Protein AF-B4WVN0-F1 (afdb_monomer)

Solvent-accessible surface area (backbone atoms only — not comparable to full-atom values): 3670 Å² total; per-residue (Å²): 131,85,78,77,86,48,91,97,54,53,86,90,47,102,56,75,90,71,98,79,88,83,91,72,55,70,73,58,49,52,54,45,46,55,51,15,57,76,73,73,47,52,56,68,54,46,52,50,38,57,74,69,73,104

pLDDT: mean 82.14, std 15.87, range [39.22, 97.88]

Sequence (54 aa):
MADKRVKGKPVNWSELKKPRTVTLTDTAWDKLAAIAEKIGISRSEWLERRVRDE

Mean predicted aligned error: 6.98 Å

Nearest PDB structures (foldseek):
  3h87-assembly1_C  TM=8.426E-01  e=1.257E+00  Mycobacterium tuberculosis H37Rv

Secondary structure (DSSP, 8-state):
------TTS-SSSSS----------HHHHHHHHHHHHHTT--HHHHHHHHHTT-

Foldseek 3Di:
DQPDDDPPCDRPDRDDDDDDDDDDDPVVVVVLVVVCVVVVHDSVVSV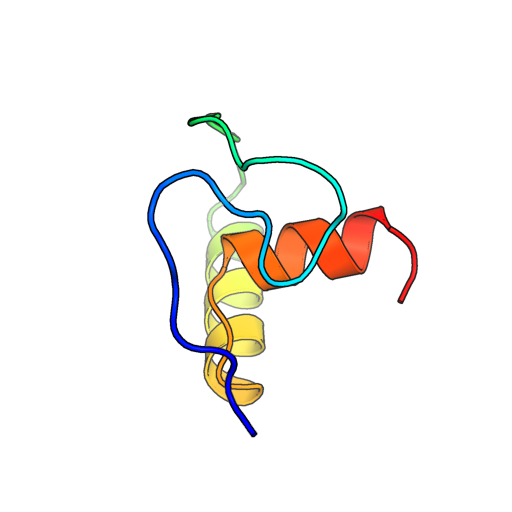VCVVVPD

Structure (mmCIF, N/CA/C/O backbone):
data_AF-B4WVN0-F1
#
_entry.id   AF-B4WVN0-F1
#
loop_
_atom_site.group_PDB
_atom_site.id
_atom_site.type_symbol
_atom_site.label_atom_id
_atom_site.label_alt_id
_atom_site.label_comp_id
_atom_site.label_asym_id
_atom_site.label_entity_id
_atom_site.label_seq_id
_atom_site.pdbx_PDB_ins_code
_atom_site.Cartn_x
_atom_site.Cartn_y
_atom_site.Cartn_z
_atom_site.occupancy
_atom_site.B_iso_or_equiv
_atom_site.auth_seq_id
_atom_site.auth_comp_id
_atom_site.auth_asym_id
_atom_site.auth_atom_id
_atom_site.pdbx_PDB_model_num
ATOM 1 N N . MET A 1 1 ? 2.013 0.191 -20.693 1.00 39.22 1 MET A N 1
ATOM 2 C CA . MET A 1 1 ? 2.761 -1.082 -20.762 1.00 39.22 1 MET A CA 1
ATOM 3 C C . MET A 1 1 ? 3.410 -1.278 -19.402 1.00 39.22 1 MET A C 1
ATOM 5 O O . MET A 1 1 ? 4.083 -0.362 -18.958 1.00 39.22 1 MET A O 1
ATOM 9 N N . ALA A 1 2 ? 3.103 -2.356 -18.677 1.00 47.84 2 ALA A N 1
ATOM 10 C CA . ALA A 1 2 ? 3.707 -2.598 -17.366 1.00 47.84 2 ALA A CA 1
ATOM 11 C C . ALA A 1 2 ? 5.139 -3.100 -17.583 1.00 47.84 2 ALA A C 1
ATOM 13 O O . ALA A 1 2 ? 5.329 -4.206 -18.092 1.00 47.84 2 ALA A O 1
ATOM 14 N N . ASP A 1 3 ? 6.125 -2.263 -17.266 1.00 54.50 3 ASP A N 1
ATOM 15 C CA . ASP A 1 3 ? 7.535 -2.594 -17.435 1.00 54.50 3 ASP A CA 1
ATOM 16 C C . ASP A 1 3 ? 7.877 -3.860 -16.640 1.00 54.50 3 ASP A C 1
ATOM 18 O O . ASP A 1 3 ? 7.542 -4.015 -15.458 1.00 54.50 3 ASP A O 1
ATOM 22 N N . LYS A 1 4 ? 8.493 -4.823 -17.324 1.00 53.16 4 LYS A N 1
ATOM 23 C CA . LYS A 1 4 ? 8.798 -6.140 -16.769 1.00 53.16 4 LYS A CA 1
ATOM 24 C C . LYS A 1 4 ? 9.805 -5.936 -15.635 1.00 53.16 4 LYS A C 1
ATOM 26 O O . LYS A 1 4 ? 10.899 -5.438 -15.873 1.00 53.16 4 LYS A O 1
ATOM 31 N N . ARG A 1 5 ? 9.456 -6.313 -14.398 1.00 58.56 5 ARG A N 1
ATOM 32 C CA . ARG A 1 5 ? 10.347 -6.183 -13.228 1.00 58.56 5 ARG A CA 1
ATOM 33 C C . ARG A 1 5 ? 11.660 -6.940 -13.465 1.00 58.56 5 ARG A C 1
ATOM 35 O O . ARG A 1 5 ? 11.709 -8.157 -13.309 1.00 58.56 5 ARG A O 1
ATOM 42 N N . VAL A 1 6 ? 12.727 -6.222 -13.817 1.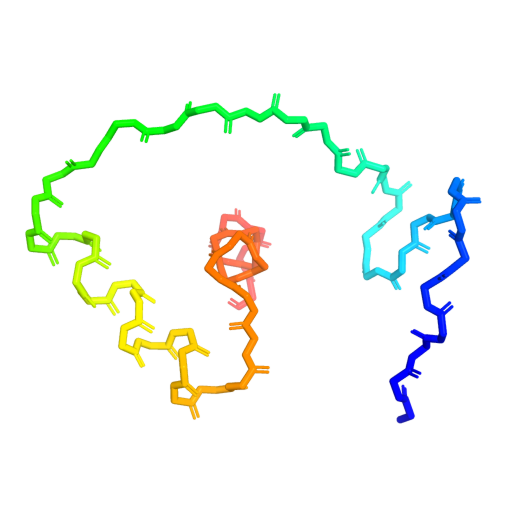00 67.25 6 VAL A N 1
ATOM 43 C CA . VAL A 1 6 ? 14.088 -6.767 -13.907 1.00 67.25 6 VAL A CA 1
ATOM 44 C C . VAL A 1 6 ? 14.757 -6.622 -12.545 1.00 67.25 6 VAL A C 1
ATOM 46 O O . VAL A 1 6 ? 14.831 -5.528 -11.985 1.00 67.25 6 VAL A O 1
ATOM 49 N N . LYS A 1 7 ? 15.251 -7.734 -11.991 1.00 56.62 7 LYS A N 1
ATOM 50 C CA . LYS A 1 7 ? 15.960 -7.744 -10.705 1.00 56.62 7 LYS A CA 1
ATOM 51 C C . LYS A 1 7 ? 17.134 -6.755 -10.751 1.00 56.62 7 LYS A C 1
ATOM 53 O O . LYS A 1 7 ?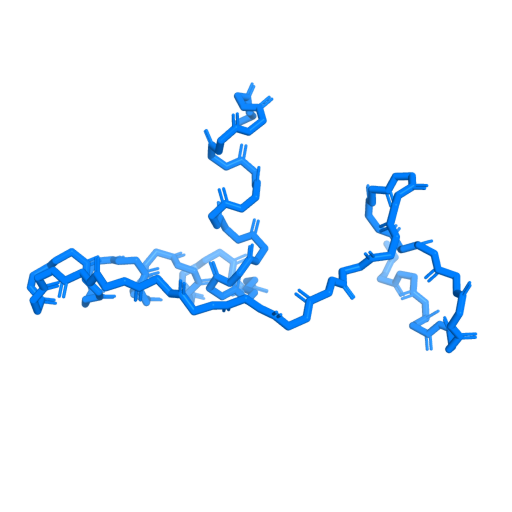 17.987 -6.857 -11.625 1.00 56.62 7 LYS A O 1
ATOM 58 N N . GLY A 1 8 ? 17.171 -5.811 -9.810 1.00 59.38 8 GLY A N 1
ATOM 59 C CA . GLY A 1 8 ? 18.237 -4.807 -9.719 1.00 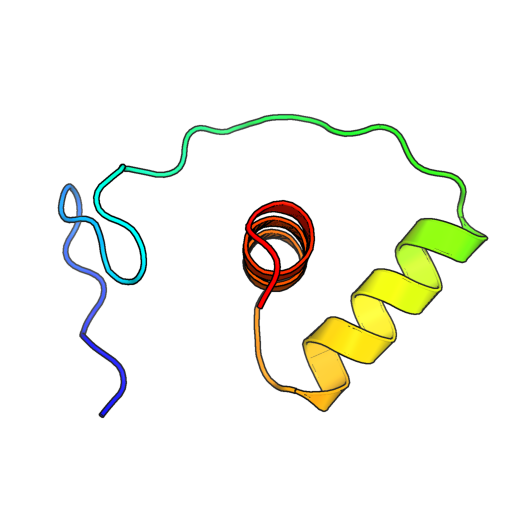59.38 8 GLY A CA 1
ATOM 60 C C . GLY A 1 8 ? 18.049 -3.571 -10.601 1.00 59.38 8 GLY A C 1
ATOM 61 O O . GLY A 1 8 ? 18.917 -2.703 -10.575 1.00 59.38 8 GLY A O 1
ATOM 62 N N . LYS A 1 9 ? 16.926 -3.441 -11.324 1.00 55.56 9 LYS A N 1
ATOM 63 C CA . LYS A 1 9 ? 16.559 -2.188 -11.990 1.00 55.56 9 LYS A CA 1
ATOM 64 C C . LYS A 1 9 ? 15.346 -1.528 -11.328 1.00 55.56 9 LYS A C 1
ATOM 66 O O . LYS A 1 9 ? 14.341 -2.204 -11.090 1.00 55.56 9 LYS A O 1
ATOM 71 N N . PRO A 1 10 ? 15.430 -0.224 -11.028 1.00 60.38 10 PRO A N 1
ATOM 72 C CA . PRO A 1 10 ? 14.258 0.551 -10.670 1.00 60.38 10 PRO A CA 1
ATOM 73 C C . PRO A 1 10 ? 13.220 0.513 -11.799 1.00 60.38 10 PRO A C 1
ATOM 75 O O . PRO A 1 10 ? 13.581 0.644 -12.964 1.00 60.38 10 PRO A O 1
ATOM 78 N N . VAL A 1 11 ? 11.948 0.298 -11.451 1.00 63.91 11 VAL A N 1
ATOM 79 C CA . VAL A 1 11 ? 10.851 0.203 -12.436 1.00 63.91 11 VAL A CA 1
ATOM 80 C C . VAL A 1 11 ? 10.046 1.497 -12.506 1.00 63.91 11 VAL A C 1
ATOM 82 O O . VAL A 1 11 ? 9.785 1.984 -13.596 1.00 63.91 11 VAL A O 1
ATOM 85 N N . ASN A 1 12 ? 9.689 2.066 -11.351 1.00 67.50 12 ASN A N 1
ATOM 86 C CA . ASN A 1 12 ? 8.856 3.274 -11.277 1.00 67.50 12 ASN A CA 1
ATOM 87 C C . ASN A 1 12 ? 9.621 4.508 -10.773 1.00 67.50 12 ASN A C 1
ATOM 89 O O . ASN A 1 12 ? 9.296 5.624 -11.149 1.00 67.50 12 ASN A O 1
ATOM 93 N N . TRP A 1 13 ? 10.648 4.316 -9.944 1.00 73.19 13 TRP A N 1
ATOM 94 C CA . TRP A 1 13 ? 11.404 5.386 -9.279 1.00 73.19 13 TRP A CA 1
ATOM 95 C C . TRP A 1 13 ? 12.880 5.134 -9.473 1.00 73.19 13 TRP A C 1
ATOM 97 O O . TRP A 1 13 ? 13.239 3.974 -9.394 1.00 73.19 13 TRP A O 1
ATOM 107 N N . SER A 1 14 ? 13.734 6.150 -9.621 1.00 74.25 14 SER A N 1
ATOM 108 C CA . SER A 1 14 ? 15.189 6.019 -9.863 1.00 74.25 14 SER A CA 1
ATOM 109 C C . SER A 1 14 ? 15.985 5.230 -8.803 1.00 74.25 14 SER A C 1
ATOM 111 O O . SER A 1 14 ? 17.200 5.084 -8.923 1.00 74.25 14 SER A O 1
ATOM 113 N N . GLU A 1 15 ? 15.323 4.703 -7.773 1.00 80.38 15 GLU A N 1
ATOM 114 C CA . GLU A 1 15 ? 15.906 4.011 -6.632 1.00 80.38 15 GLU A CA 1
ATOM 115 C C . GLU A 1 15 ? 15.312 2.607 -6.455 1.00 80.38 15 GLU A C 1
ATOM 117 O O . GLU A 1 15 ? 14.123 2.356 -6.666 1.00 80.38 15 GLU A O 1
ATOM 122 N N . LEU A 1 16 ? 16.148 1.667 -6.012 1.00 81.94 16 LEU A N 1
ATOM 123 C CA . LEU A 1 16 ? 15.693 0.330 -5.641 1.00 81.94 16 LEU A CA 1
ATOM 124 C C . LEU A 1 16 ? 15.000 0.354 -4.277 1.00 81.94 16 LEU A C 1
ATOM 126 O O . LEU A 1 16 ? 15.570 0.822 -3.288 1.00 81.94 16 LEU A O 1
ATOM 130 N N . LYS A 1 17 ? 13.801 -0.238 -4.204 1.00 83.75 17 LYS A N 1
ATOM 131 C CA . LYS A 1 17 ? 13.077 -0.397 -2.936 1.00 83.75 17 LYS A CA 1
ATOM 132 C C . LYS A 1 17 ? 13.893 -1.262 -1.969 1.00 83.75 17 LYS A C 1
ATOM 134 O O . LYS A 1 17 ? 14.374 -2.336 -2.332 1.00 83.75 17 LYS A O 1
ATOM 139 N N . LYS A 1 18 ? 14.008 -0.810 -0.721 1.00 87.12 18 LYS A N 1
ATOM 140 C CA . LYS A 1 18 ? 14.588 -1.571 0.399 1.00 87.12 18 LYS A CA 1
ATOM 141 C C . LYS A 1 18 ? 13.468 -2.023 1.342 1.00 87.12 18 LYS A C 1
ATOM 143 O O . LYS A 1 18 ? 12.484 -1.295 1.473 1.00 87.12 18 LYS A O 1
ATOM 148 N N . PRO A 1 19 ? 13.591 -3.181 2.016 1.00 87.50 19 PRO A N 1
ATOM 149 C CA . PRO A 1 19 ? 12.605 -3.600 3.006 1.00 87.50 19 PRO A CA 1
ATOM 150 C C . PRO A 1 19 ? 12.614 -2.623 4.187 1.00 87.50 19 PRO A C 1
ATOM 152 O O . PRO A 1 19 ? 13.655 -2.390 4.804 1.00 87.50 19 PRO A O 1
ATOM 155 N N . ARG A 1 20 ? 11.457 -2.025 4.473 1.00 90.62 20 ARG A N 1
ATOM 156 C CA . ARG A 1 20 ? 11.224 -1.099 5.588 1.00 90.62 20 ARG A CA 1
ATOM 157 C C . ARG A 1 20 ? 9.901 -1.456 6.260 1.00 90.62 20 ARG A C 1
ATOM 159 O O . ARG A 1 20 ? 8.971 -1.883 5.579 1.00 90.62 20 ARG A O 1
ATOM 166 N N . THR A 1 21 ? 9.826 -1.254 7.571 1.00 91.12 21 THR A N 1
ATOM 167 C CA . THR A 1 21 ? 8.626 -1.515 8.378 1.00 91.12 21 THR A CA 1
ATOM 168 C C . THR A 1 21 ? 8.000 -0.190 8.794 1.00 91.12 21 THR A C 1
ATOM 170 O O . THR A 1 21 ? 8.720 0.724 9.190 1.00 91.12 21 THR A O 1
ATOM 173 N N . VAL A 1 22 ? 6.672 -0.086 8.708 1.00 89.06 22 VAL A N 1
ATOM 174 C CA . VAL A 1 22 ? 5.900 1.088 9.143 1.00 89.06 22 VAL A CA 1
ATOM 175 C C . VAL A 1 22 ? 4.809 0.617 10.098 1.00 89.06 22 VAL A C 1
ATOM 177 O O . VAL A 1 22 ? 4.082 -0.322 9.778 1.00 89.06 22 VAL A O 1
ATOM 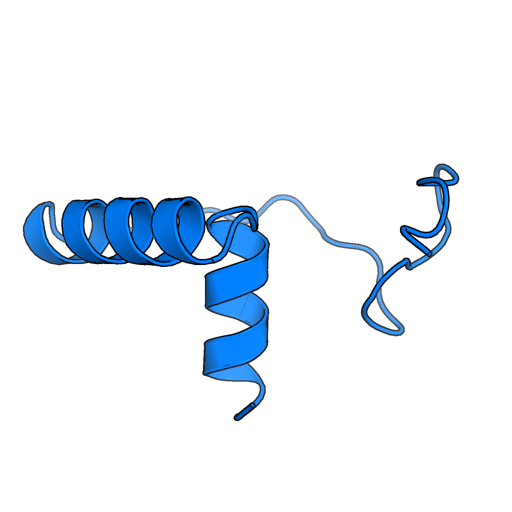180 N N . THR A 1 23 ? 4.695 1.267 11.254 1.00 95.19 23 THR A N 1
ATOM 181 C CA . THR A 1 23 ? 3.625 1.008 12.224 1.00 95.19 23 THR A CA 1
ATOM 182 C C . THR A 1 23 ? 2.467 1.962 11.959 1.00 95.19 23 THR A C 1
ATOM 184 O O . THR A 1 23 ? 2.668 3.173 11.899 1.00 95.19 23 THR A O 1
ATOM 187 N N . LEU A 1 24 ? 1.262 1.421 11.794 1.00 94.19 24 LEU A N 1
ATOM 188 C CA . LEU A 1 24 ? 0.045 2.169 11.476 1.00 94.19 24 LEU A CA 1
ATOM 189 C C . LEU A 1 24 ? -1.094 1.717 12.392 1.00 94.19 24 LEU A C 1
ATOM 191 O O . LEU A 1 24 ? -1.079 0.595 12.897 1.00 94.19 24 LEU A O 1
ATOM 195 N N . THR A 1 25 ? -2.089 2.580 12.589 1.00 97.88 25 THR A N 1
ATOM 196 C CA . THR A 1 25 ? -3.358 2.163 13.195 1.00 97.88 25 THR A CA 1
ATOM 197 C C . THR A 1 25 ? -4.133 1.270 12.229 1.00 97.88 25 THR A C 1
ATOM 199 O O . THR A 1 25 ? -3.981 1.380 11.010 1.00 97.88 25 THR A O 1
ATOM 202 N N . ASP A 1 26 ? -5.005 0.422 12.771 1.00 97.50 26 ASP A N 1
ATOM 203 C CA . ASP A 1 26 ? -5.820 -0.509 11.984 1.00 97.50 26 ASP A CA 1
ATOM 204 C C . ASP A 1 26 ? -6.652 0.217 10.909 1.00 97.50 26 ASP A C 1
ATOM 206 O O . ASP A 1 26 ? -6.570 -0.092 9.723 1.00 97.50 26 ASP A O 1
ATOM 210 N N . THR A 1 27 ? -7.315 1.314 11.290 1.00 97.62 27 THR A N 1
ATOM 211 C CA . THR A 1 27 ? -8.089 2.158 10.363 1.00 97.62 27 THR A CA 1
ATOM 212 C C . THR A 1 27 ? -7.245 2.739 9.227 1.00 97.62 27 THR A C 1
ATOM 214 O O . THR A 1 27 ? -7.732 2.886 8.106 1.00 97.62 27 THR A O 1
ATOM 217 N N . ALA A 1 28 ? -5.993 3.122 9.498 1.00 95.19 28 ALA A N 1
ATOM 218 C CA . ALA A 1 28 ? -5.108 3.655 8.467 1.00 95.19 28 ALA A CA 1
ATOM 219 C C . ALA A 1 28 ? -4.657 2.551 7.503 1.00 95.19 28 ALA A C 1
ATOM 221 O O . ALA A 1 28 ? -4.591 2.782 6.296 1.00 95.19 28 ALA A O 1
ATOM 222 N N . TRP A 1 29 ? -4.383 1.355 8.028 1.00 95.56 29 TRP A N 1
ATOM 223 C CA . TRP A 1 29 ? -4.017 0.194 7.227 1.00 95.56 29 TRP A CA 1
ATOM 224 C C . TRP A 1 29 ? -5.155 -0.263 6.310 1.00 95.56 29 TRP A C 1
ATOM 226 O O . TRP A 1 29 ? -4.922 -0.456 5.117 1.00 95.56 29 TRP A O 1
ATOM 236 N N . ASP A 1 30 ? -6.375 -0.370 6.837 1.00 96.75 30 ASP A N 1
ATOM 237 C CA . ASP A 1 30 ? -7.552 -0.811 6.083 1.00 96.75 30 ASP A CA 1
ATOM 238 C C . ASP A 1 30 ? -7.875 0.143 4.922 1.00 96.75 30 ASP A C 1
ATOM 240 O O . ASP A 1 30 ? -7.961 -0.269 3.763 1.00 96.75 30 ASP A O 1
ATOM 244 N N . LYS A 1 31 ? -7.902 1.457 5.194 1.00 96.25 31 LYS A N 1
ATOM 245 C CA . LYS A 1 31 ? -8.094 2.477 4.150 1.00 96.25 31 LYS A CA 1
ATOM 246 C C . LYS A 1 31 ? -7.015 2.410 3.076 1.00 96.25 31 LYS A C 1
ATOM 248 O O . LYS A 1 31 ? -7.322 2.499 1.889 1.00 96.25 31 LYS A O 1
ATOM 253 N N . LEU A 1 32 ? -5.755 2.269 3.480 1.00 94.69 32 LEU A N 1
ATOM 254 C CA . LEU A 1 32 ? -4.633 2.165 2.553 1.00 94.69 32 LEU A CA 1
ATOM 255 C C . LEU A 1 32 ? -4.767 0.922 1.665 1.00 94.69 32 LEU A C 1
ATOM 257 O O . LEU A 1 32 ? -4.561 1.020 0.455 1.00 94.69 32 LEU A O 1
ATOM 261 N N . ALA A 1 33 ? -5.126 -0.227 2.245 1.00 95.12 33 ALA A N 1
ATOM 262 C CA . ALA A 1 33 ? -5.346 -1.465 1.506 1.00 95.12 33 ALA A CA 1
ATOM 263 C C . ALA A 1 33 ? -6.475 -1.303 0.479 1.00 95.12 33 ALA A C 1
ATOM 265 O O . ALA A 1 33 ? -6.239 -1.511 -0.712 1.00 95.12 33 ALA A O 1
ATOM 266 N N . ALA A 1 34 ? -7.636 -0.801 0.907 1.00 97.00 34 ALA A N 1
ATOM 267 C CA . ALA A 1 34 ? -8.789 -0.585 0.039 1.00 97.00 34 ALA A CA 1
ATOM 268 C C . ALA A 1 34 ? -8.483 0.369 -1.130 1.00 97.00 34 ALA A C 1
ATOM 270 O O . ALA A 1 34 ? -8.872 0.109 -2.270 1.00 97.00 34 ALA A O 1
ATOM 271 N N . ILE A 1 35 ? -7.761 1.470 -0.879 1.00 95.25 35 ILE A N 1
ATOM 272 C CA . ILE A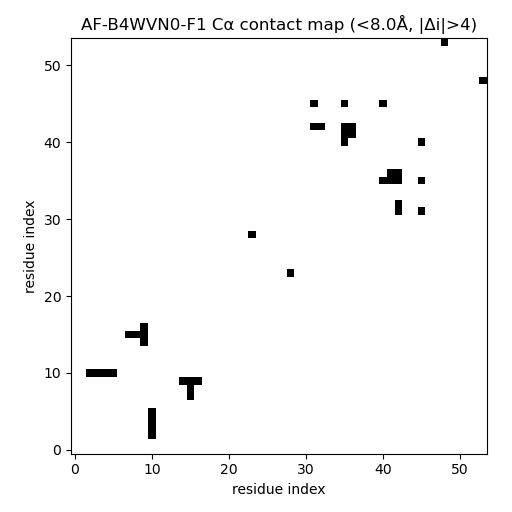 1 35 ? -7.393 2.429 -1.931 1.00 95.25 35 ILE A CA 1
ATOM 273 C C . ILE A 1 35 ? -6.401 1.800 -2.914 1.00 95.25 35 ILE A C 1
ATOM 275 O O . ILE A 1 35 ? -6.584 1.933 -4.124 1.00 95.25 35 ILE A O 1
ATOM 279 N N . ALA A 1 36 ? -5.372 1.111 -2.412 1.00 93.75 36 ALA A N 1
ATOM 280 C CA . ALA A 1 36 ? -4.364 0.463 -3.244 1.00 93.75 36 ALA A CA 1
ATOM 281 C C . ALA A 1 36 ? -4.981 -0.623 -4.145 1.00 93.75 36 ALA A C 1
ATOM 283 O O . ALA A 1 36 ? -4.661 -0.694 -5.333 1.00 93.75 36 ALA A O 1
ATOM 284 N N . GLU A 1 37 ? -5.921 -1.408 -3.612 1.00 94.62 37 GLU A N 1
ATOM 285 C CA . GLU A 1 37 ? -6.682 -2.403 -4.373 1.00 94.62 37 GLU A CA 1
ATOM 286 C C . GLU A 1 37 ? -7.570 -1.752 -5.435 1.00 94.62 37 GLU A C 1
ATOM 288 O O . GLU A 1 37 ? -7.536 -2.163 -6.594 1.00 94.62 37 GLU A O 1
ATOM 293 N N . LYS A 1 38 ? -8.291 -0.679 -5.083 1.00 95.50 38 LYS A N 1
ATOM 294 C CA . LYS A 1 38 ? -9.170 0.050 -6.010 1.00 95.50 38 LYS A CA 1
ATOM 295 C C . LYS A 1 38 ? -8.437 0.572 -7.251 1.00 95.50 38 LYS A C 1
ATOM 297 O O . LYS A 1 38 ? -9.014 0.598 -8.334 1.00 95.50 38 LYS A O 1
ATOM 302 N N . ILE A 1 39 ? -7.189 1.007 -7.100 1.00 91.62 39 ILE A N 1
ATOM 303 C CA . ILE A 1 39 ? -6.366 1.549 -8.197 1.00 91.62 39 ILE A CA 1
ATOM 304 C C . ILE A 1 39 ? -5.408 0.508 -8.804 1.00 91.62 39 ILE A C 1
ATOM 306 O O . ILE A 1 39 ? -4.627 0.843 -9.693 1.00 91.62 39 ILE A O 1
ATOM 310 N N . GLY A 1 40 ? -5.443 -0.741 -8.327 1.00 92.00 40 GLY A N 1
ATOM 311 C CA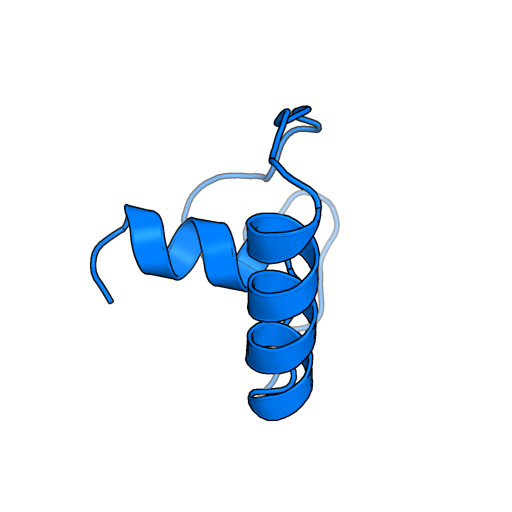 . GLY A 1 40 ? -4.654 -1.848 -8.868 1.00 92.00 40 GLY A CA 1
ATOM 312 C C . GLY A 1 40 ? -3.144 -1.751 -8.623 1.00 92.00 40 GLY A C 1
ATOM 313 O O . GLY A 1 40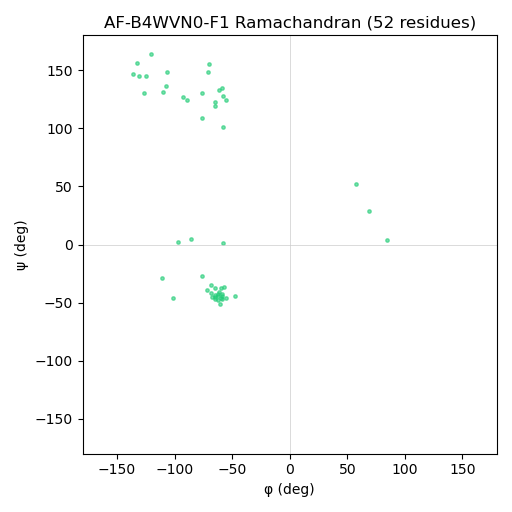 ? -2.366 -2.258 -9.431 1.00 92.00 40 GLY A O 1
ATOM 314 N N . ILE A 1 41 ? -2.703 -1.108 -7.534 1.00 90.12 41 ILE A N 1
ATOM 315 C CA . ILE A 1 41 ? -1.278 -1.018 -7.173 1.00 90.12 41 ILE A CA 1
ATOM 316 C C . ILE A 1 41 ? -0.999 -1.631 -5.802 1.00 90.12 41 ILE A C 1
ATOM 318 O O . ILE A 1 41 ? -1.884 -1.869 -4.988 1.00 90.12 41 ILE A O 1
ATOM 322 N N . SER A 1 42 ? 0.274 -1.902 -5.519 1.00 91.06 42 SER A N 1
ATOM 323 C CA . SER A 1 42 ? 0.677 -2.394 -4.201 1.00 91.06 42 SER A CA 1
ATOM 324 C C . SER A 1 42 ? 0.572 -1.297 -3.138 1.00 91.06 42 SER A C 1
ATOM 326 O O . SER A 1 42 ? 0.881 -0.140 -3.400 1.00 91.06 42 SER A O 1
ATOM 328 N N . ARG A 1 43 ? 0.266 -1.686 -1.899 1.00 92.88 43 ARG A N 1
ATOM 329 C CA . ARG A 1 43 ? 0.245 -0.821 -0.701 1.00 92.88 43 ARG A CA 1
ATOM 330 C C . ARG A 1 43 ? 1.492 0.062 -0.559 1.00 92.88 43 ARG A C 1
ATOM 332 O O . ARG A 1 43 ? 1.388 1.255 -0.301 1.00 92.88 43 ARG A O 1
ATOM 339 N N . SER A 1 44 ? 2.671 -0.520 -0.785 1.00 89.81 44 SER A N 1
ATOM 340 C CA . SER A 1 44 ? 3.947 0.203 -0.770 1.00 89.81 44 SER A CA 1
ATOM 341 C C . SER A 1 44 ? 4.095 1.183 -1.933 1.00 89.81 44 SER A C 1
ATOM 343 O O . SER A 1 44 ? 4.673 2.242 -1.752 1.00 89.81 44 SER A O 1
ATOM 345 N N . GLU A 1 45 ? 3.562 0.863 -3.113 1.00 89.06 45 GLU A N 1
ATOM 346 C CA . GLU A 1 45 ? 3.552 1.784 -4.256 1.00 89.06 45 GLU A CA 1
ATOM 347 C C . GLU A 1 45 ? 2.622 2.970 -4.008 1.00 89.06 45 GLU A C 1
ATOM 349 O O . GLU A 1 45 ? 2.984 4.107 -4.288 1.00 89.06 45 GLU A O 1
ATOM 354 N N . TRP A 1 46 ? 1.446 2.712 -3.434 1.00 91.06 46 TRP A N 1
ATOM 355 C CA . TRP A 1 46 ? 0.529 3.775 -3.043 1.00 91.06 46 TRP A CA 1
ATOM 356 C C . TRP A 1 46 ? 1.165 4.723 -2.024 1.00 91.06 46 TRP A C 1
ATOM 358 O O . TRP A 1 46 ? 1.106 5.937 -2.200 1.00 91.06 46 TRP A O 1
ATOM 368 N N . LEU A 1 47 ? 1.824 4.171 -0.999 1.00 90.56 47 LEU A N 1
ATOM 369 C CA . LEU A 1 47 ? 2.509 4.970 0.014 1.00 90.56 47 LEU A CA 1
ATOM 370 C C . LEU A 1 47 ? 3.637 5.815 -0.594 1.00 90.56 47 LEU A C 1
ATOM 372 O O . LEU A 1 47 ? 3.758 6.989 -0.262 1.00 90.56 47 LEU A O 1
ATOM 376 N N . GLU A 1 48 ? 4.437 5.247 -1.500 1.00 89.19 48 GLU A N 1
ATOM 377 C CA . GLU A 1 48 ? 5.507 5.998 -2.163 1.00 89.19 48 GLU A CA 1
ATOM 378 C C . GLU A 1 48 ? 4.977 7.132 -3.042 1.00 89.19 48 GLU A C 1
ATOM 380 O O . GLU A 1 48 ? 5.500 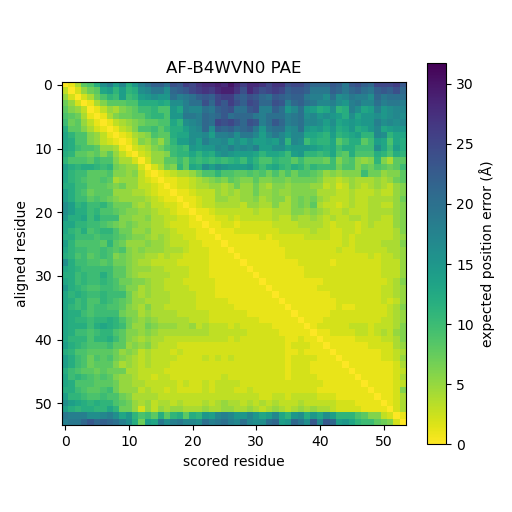8.238 -2.942 1.00 89.19 48 GLU A O 1
ATOM 385 N N . ARG A 1 49 ? 3.920 6.904 -3.835 1.00 88.62 49 ARG A N 1
ATOM 386 C CA . ARG A 1 49 ? 3.267 7.972 -4.617 1.00 88.62 49 ARG A CA 1
ATOM 387 C C . ARG A 1 49 ? 2.752 9.091 -3.721 1.00 88.62 49 ARG A C 1
ATOM 389 O O . ARG A 1 49 ? 3.043 10.255 -3.959 1.00 88.62 49 ARG A O 1
ATOM 396 N N . ARG A 1 50 ? 2.062 8.728 -2.633 1.00 89.19 50 ARG A N 1
ATOM 397 C CA . ARG A 1 50 ? 1.465 9.710 -1.725 1.00 89.19 50 ARG A CA 1
ATOM 398 C C . ARG A 1 50 ? 2.507 10.572 -1.014 1.00 89.19 50 ARG A C 1
ATOM 400 O O . ARG A 1 50 ? 2.259 11.750 -0.799 1.00 89.19 50 ARG A O 1
ATOM 407 N N . VAL A 1 51 ? 3.648 9.994 -0.635 1.00 88.75 51 VAL A N 1
ATOM 408 C CA . VAL A 1 51 ? 4.754 10.729 0.009 1.00 88.75 51 VAL A CA 1
ATOM 409 C C . VAL A 1 51 ? 5.544 11.570 -0.999 1.00 88.75 51 VAL A C 1
ATOM 411 O O . VAL A 1 51 ? 6.117 12.586 -0.619 1.00 88.75 51 VAL A O 1
ATOM 414 N N . ARG A 1 52 ? 5.575 11.170 -2.275 1.00 86.00 52 ARG A N 1
ATOM 415 C CA . ARG A 1 52 ? 6.242 11.907 -3.359 1.00 86.00 52 ARG A CA 1
ATOM 416 C C . ARG A 1 52 ? 5.363 13.004 -3.995 1.00 86.00 52 ARG A C 1
ATOM 418 O O . ARG A 1 52 ? 5.841 13.656 -4.914 1.00 86.00 52 ARG A O 1
ATOM 425 N N . ASP A 1 53 ? 4.160 13.237 -3.458 1.00 65.50 53 ASP A N 1
ATOM 426 C CA . ASP A 1 53 ? 3.172 14.245 -3.889 1.00 65.50 53 ASP A CA 1
ATOM 427 C C . ASP A 1 53 ? 2.738 14.111 -5.366 1.00 65.50 53 ASP A C 1
ATOM 429 O O . ASP A 1 53 ? 2.768 15.068 -6.135 1.00 65.50 53 ASP A O 1
ATOM 433 N N . GLU A 1 54 ? 2.320 12.898 -5.754 1.00 55.16 54 GLU A N 1
ATOM 434 C CA . GLU A 1 54 ? 1.445 12.653 -6.920 1.00 55.16 54 GLU A CA 1
ATOM 435 C C . GLU A 1 54 ? 0.013 12.287 -6.492 1.00 55.16 54 GLU A C 1
ATOM 437 O O . GLU A 1 54 ? -0.156 11.577 -5.465 1.00 55.16 54 GLU A O 1
#

Radius of gyration: 12.47 Å; Cα contacts (8 Å, |Δi|>4): 21; chains: 1; bounding box: 27×22×34 Å